Protein AF-A0A9D8QW93-F1 (afdb_monomer)

Nearest PDB structures (foldseek):
  5wam-assembly1_B-2  TM=6.733E-01  e=2.884E-02  Neisseria gonorrhoeae FA 1090
  5wam-assembly1_A-2  TM=4.863E-01  e=1.428E-02  Neisseria gonorrhoeae FA 1090
  6dkj-assembly1_C  TM=2.372E-01  e=9.648E+00  Homo sapiens

Structure (mmCIF, N/CA/C/O backbone):
data_AF-A0A9D8QW93-F1
#
_entry.id   AF-A0A9D8QW93-F1
#
loop_
_atom_site.group_PDB
_atom_site.id
_atom_site.type_symbol
_atom_site.label_atom_id
_atom_site.label_alt_id
_atom_site.label_comp_id
_atom_site.label_asym_id
_atom_site.label_entity_id
_atom_site.label_seq_id
_atom_site.pdbx_PDB_ins_code
_atom_site.Cartn_x
_atom_site.Cartn_y
_atom_site.Cartn_z
_atom_site.occupancy
_atom_site.B_iso_or_equiv
_atom_site.auth_seq_id
_atom_site.auth_comp_id
_atom_site.auth_asym_id
_atom_site.auth_atom_id
_atom_site.pdbx_PDB_model_num
ATOM 1 N N . MET A 1 1 ? 44.614 -1.883 -37.163 1.00 50.19 1 MET A N 1
ATOM 2 C CA . MET A 1 1 ? 44.393 -1.965 -35.700 1.00 50.19 1 MET A CA 1
ATOM 3 C C . MET A 1 1 ? 44.173 -3.422 -35.320 1.00 50.19 1 MET A C 1
ATOM 5 O O . MET A 1 1 ? 43.216 -4.008 -35.803 1.00 50.19 1 MET A O 1
ATOM 9 N N . LYS A 1 2 ? 45.068 -4.034 -34.534 1.00 56.22 2 LYS A N 1
ATOM 10 C CA . LYS A 1 2 ? 44.872 -5.392 -33.999 1.00 56.22 2 LYS A CA 1
ATOM 11 C C . LYS A 1 2 ? 44.273 -5.247 -32.602 1.00 56.22 2 LYS A C 1
ATOM 13 O O . LYS A 1 2 ? 44.994 -4.902 -31.673 1.00 56.22 2 LYS A O 1
ATOM 18 N N . ILE A 1 3 ? 42.962 -5.426 -32.471 1.00 59.69 3 ILE A N 1
ATOM 19 C CA . ILE A 1 3 ? 42.313 -5.464 -31.156 1.00 59.69 3 ILE A CA 1
ATOM 20 C C . ILE A 1 3 ? 42.779 -6.762 -30.490 1.00 59.69 3 ILE A C 1
ATOM 22 O O . ILE A 1 3 ? 42.601 -7.845 -31.045 1.00 59.69 3 ILE A O 1
ATOM 26 N N . GLY A 1 4 ? 43.469 -6.655 -29.354 1.00 62.91 4 GLY A N 1
ATOM 27 C CA . GLY A 1 4 ? 43.966 -7.821 -28.631 1.00 62.91 4 GLY A CA 1
ATOM 28 C C . GLY A 1 4 ? 42.801 -8.681 -28.145 1.00 62.91 4 GLY A C 1
ATOM 29 O O . GLY A 1 4 ? 41.827 -8.156 -27.617 1.00 62.91 4 GLY A O 1
ATOM 30 N N . ILE A 1 5 ? 42.913 -10.006 -28.276 1.00 63.28 5 ILE A N 1
ATOM 31 C CA . ILE A 1 5 ? 41.894 -10.988 -27.848 1.00 63.28 5 ILE A CA 1
ATOM 32 C C . ILE A 1 5 ? 41.433 -10.753 -26.397 1.00 63.28 5 ILE A C 1
ATOM 34 O O . ILE A 1 5 ? 40.271 -10.964 -26.074 1.00 63.28 5 ILE A O 1
ATOM 38 N N . LYS A 1 6 ? 42.312 -10.238 -25.527 1.00 58.44 6 LYS A N 1
ATOM 39 C CA . LYS A 1 6 ? 41.977 -9.884 -24.138 1.00 58.44 6 LYS A CA 1
ATOM 40 C C . LYS A 1 6 ? 40.988 -8.717 -24.040 1.00 58.44 6 LYS A C 1
ATOM 42 O O . LYS A 1 6 ? 40.133 -8.724 -23.170 1.00 58.44 6 LYS A O 1
ATOM 47 N N . THR A 1 7 ? 41.062 -7.744 -24.944 1.00 59.44 7 THR A N 1
ATOM 48 C CA . THR A 1 7 ? 40.159 -6.585 -24.991 1.00 59.44 7 THR A CA 1
ATOM 49 C C . THR A 1 7 ? 38.790 -6.950 -25.575 1.00 59.44 7 THR A C 1
ATOM 51 O O . THR A 1 7 ? 37.795 -6.318 -25.235 1.00 59.44 7 THR A O 1
ATOM 54 N N . ALA A 1 8 ? 38.724 -8.000 -26.402 1.00 63.06 8 ALA A N 1
ATOM 55 C CA . ALA A 1 8 ? 37.490 -8.454 -27.046 1.00 63.06 8 ALA A CA 1
ATOM 56 C C . ALA A 1 8 ? 36.459 -9.038 -26.064 1.00 63.06 8 ALA A C 1
ATOM 58 O O . ALA A 1 8 ? 35.267 -8.969 -26.341 1.00 63.06 8 ALA A O 1
ATOM 59 N N . TYR A 1 9 ? 36.897 -9.568 -24.914 1.00 66.88 9 TYR A N 1
ATOM 60 C CA . TYR A 1 9 ? 35.999 -10.141 -23.901 1.00 66.88 9 TYR A CA 1
ATOM 61 C C . TYR A 1 9 ? 35.654 -9.180 -22.760 1.00 66.88 9 TYR A C 1
ATOM 63 O O . TYR A 1 9 ? 34.619 -9.348 -22.125 1.00 66.88 9 TYR A O 1
ATOM 71 N N . VAL A 1 10 ? 36.473 -8.152 -22.515 1.00 73.38 10 VAL A N 1
ATOM 72 C CA . VAL A 1 10 ? 36.243 -7.184 -21.424 1.00 73.38 10 VAL A CA 1
ATOM 73 C C . VAL A 1 10 ? 34.997 -6.336 -21.683 1.00 73.38 10 VAL A C 1
ATOM 75 O O . VAL A 1 10 ? 34.221 -6.095 -20.764 1.00 73.38 10 VAL A O 1
ATOM 78 N N . LEU A 1 11 ? 34.770 -5.930 -22.934 1.00 72.94 11 LEU A N 1
ATOM 79 C CA . LEU A 1 11 ? 33.599 -5.140 -23.314 1.00 72.94 11 LEU A CA 1
ATOM 80 C C . LEU A 1 11 ? 32.272 -5.920 -23.155 1.00 72.94 11 LEU A C 1
ATOM 82 O O . LEU A 1 11 ? 31.398 -5.428 -22.445 1.00 72.94 11 LEU A O 1
ATOM 86 N N . PRO A 1 12 ? 32.100 -7.137 -23.719 1.00 75.62 12 PRO A N 1
ATOM 87 C CA . PRO A 1 12 ? 30.860 -7.892 -23.543 1.00 75.62 12 PRO A CA 1
ATOM 88 C C . PRO A 1 12 ? 30.639 -8.364 -22.098 1.00 75.62 12 PRO A C 1
ATOM 90 O O . PRO A 1 12 ? 29.497 -8.362 -21.649 1.00 75.62 12 PRO A O 1
ATOM 93 N N . LEU A 1 13 ? 31.693 -8.703 -21.339 1.00 77.88 13 LEU A N 1
ATOM 94 C CA . LEU A 1 13 ? 31.563 -9.019 -19.905 1.00 77.88 13 LEU A CA 1
ATOM 95 C C . LEU A 1 13 ? 31.133 -7.800 -19.080 1.00 77.88 13 LEU A C 1
ATOM 97 O O . LEU A 1 13 ? 30.300 -7.936 -18.189 1.00 77.88 13 LEU A O 1
ATOM 101 N N . GLY A 1 14 ? 31.655 -6.611 -19.396 1.00 79.38 14 GLY A N 1
ATOM 102 C CA . GLY A 1 14 ? 31.224 -5.362 -18.769 1.00 79.38 14 GLY A CA 1
ATOM 103 C C . GLY A 1 14 ? 29.757 -5.040 -19.063 1.00 79.38 14 GLY A C 1
ATOM 104 O O . GLY A 1 14 ? 29.008 -4.702 -18.150 1.00 79.38 14 GLY A O 1
ATOM 105 N N . CYS A 1 15 ? 29.316 -5.218 -20.312 1.00 76.88 15 CYS A N 1
ATOM 106 C CA . CYS A 1 15 ? 27.910 -5.052 -20.686 1.00 76.88 15 CYS A CA 1
ATOM 107 C C . CYS A 1 15 ? 26.994 -6.075 -19.991 1.00 76.88 15 CYS A C 1
ATOM 109 O O . CYS A 1 15 ? 25.919 -5.704 -19.530 1.00 76.88 15 CYS A O 1
ATOM 111 N N . LEU A 1 16 ? 27.419 -7.337 -19.861 1.00 77.25 16 LEU A N 1
ATOM 112 C CA . LEU A 1 16 ? 26.652 -8.370 -19.157 1.00 77.25 16 LEU A CA 1
ATOM 113 C C . LEU A 1 16 ? 26.506 -8.052 -17.658 1.00 77.25 16 LEU A C 1
ATOM 115 O O . LEU A 1 16 ? 25.423 -8.210 -17.102 1.00 77.25 16 LEU A O 1
ATOM 119 N N . ALA A 1 17 ? 27.566 -7.554 -17.017 1.00 74.25 17 ALA A N 1
ATOM 120 C CA . ALA A 1 17 ? 27.521 -7.129 -15.618 1.00 74.25 17 ALA A CA 1
ATOM 121 C C . ALA A 1 17 ? 26.588 -5.922 -15.399 1.00 74.25 17 ALA A C 1
ATOM 123 O O . ALA A 1 17 ? 25.860 -5.885 -14.410 1.00 74.25 17 ALA A O 1
ATOM 124 N N . LEU A 1 18 ? 26.560 -4.970 -16.338 1.00 67.81 18 LEU A N 1
ATOM 125 C CA . LEU A 1 18 ? 25.638 -3.826 -16.315 1.00 67.81 18 LEU A CA 1
ATOM 126 C C . LEU A 1 18 ? 24.169 -4.249 -16.462 1.00 67.81 18 LEU A C 1
ATOM 128 O O . LEU A 1 18 ? 23.309 -3.704 -15.776 1.00 67.81 18 LEU A O 1
ATOM 132 N N . LEU A 1 19 ? 23.878 -5.239 -17.309 1.00 67.56 19 LEU A N 1
ATOM 133 C CA . LEU A 1 19 ? 22.512 -5.737 -17.508 1.00 67.56 19 LEU A CA 1
ATOM 134 C C . LEU A 1 19 ? 21.957 -6.469 -16.276 1.00 67.56 19 LEU A C 1
ATOM 136 O O . LEU A 1 19 ? 20.758 -6.399 -16.023 1.00 67.56 19 LEU A O 1
ATOM 140 N N . LEU A 1 20 ? 22.810 -7.126 -15.484 1.00 65.81 20 LEU A N 1
ATOM 141 C CA . LEU A 1 20 ? 22.390 -7.847 -14.275 1.00 65.81 20 LEU A CA 1
ATOM 142 C C . LEU A 1 20 ? 21.987 -6.927 -13.110 1.00 65.81 20 LEU A C 1
ATOM 144 O O . LEU A 1 20 ? 21.262 -7.363 -12.223 1.00 65.81 20 LEU A O 1
ATOM 148 N N . LEU A 1 21 ? 22.426 -5.666 -13.100 1.00 63.59 21 LEU A N 1
ATOM 149 C CA . LEU A 1 21 ? 22.106 -4.714 -12.028 1.00 63.59 21 LEU A CA 1
ATOM 150 C C . LEU A 1 21 ? 20.794 -3.945 -12.266 1.00 63.59 21 LEU A C 1
ATOM 152 O O . LEU A 1 21 ? 20.273 -3.326 -11.343 1.00 63.59 21 LEU A O 1
ATOM 156 N N . ALA A 1 22 ? 20.243 -3.981 -13.483 1.00 61.03 22 ALA A N 1
ATOM 157 C CA . ALA A 1 22 ? 19.114 -3.138 -13.881 1.00 61.03 22 ALA A CA 1
ATOM 158 C C . ALA A 1 22 ? 17.717 -3.728 -13.577 1.00 61.03 22 ALA A C 1
ATOM 160 O O . ALA A 1 22 ? 16.717 -3.066 -13.834 1.00 61.03 22 ALA A O 1
ATOM 161 N N . SER A 1 23 ? 17.608 -4.951 -13.042 1.00 60.69 23 SER A N 1
ATOM 162 C CA . SER A 1 23 ? 16.320 -5.669 -12.942 1.00 60.69 23 SER A CA 1
ATOM 163 C C . SER A 1 23 ? 15.636 -5.641 -11.568 1.00 60.69 23 SER A C 1
ATOM 165 O O . SER A 1 23 ? 14.629 -6.326 -11.390 1.00 60.69 23 SER A O 1
ATOM 167 N N . CYS A 1 24 ? 16.165 -4.908 -10.584 1.00 67.50 24 CYS A N 1
ATOM 168 C CA . CYS A 1 24 ? 15.729 -5.055 -9.187 1.00 67.50 24 CYS A CA 1
ATOM 169 C C . CYS A 1 24 ? 14.254 -4.668 -8.951 1.00 67.50 24 CYS A C 1
ATOM 171 O O . CYS A 1 24 ? 13.516 -5.436 -8.341 1.00 67.50 24 CYS A O 1
ATOM 173 N N . GLY A 1 25 ? 13.794 -3.531 -9.490 1.00 69.12 25 GLY A N 1
ATOM 174 C CA . GLY A 1 25 ? 12.440 -3.023 -9.212 1.00 69.12 25 GLY A CA 1
ATOM 175 C C . GLY A 1 25 ? 11.311 -3.874 -9.808 1.00 69.12 25 GLY A C 1
ATOM 176 O O . GLY A 1 25 ? 10.306 -4.131 -9.151 1.00 69.12 25 GLY A O 1
ATOM 177 N N . TYR A 1 26 ? 11.483 -4.386 -11.032 1.00 72.62 26 TYR A N 1
ATOM 178 C CA . TYR A 1 26 ? 10.464 -5.230 -11.674 1.00 72.62 26 TYR A CA 1
ATOM 179 C C . TYR A 1 26 ? 10.241 -6.543 -10.912 1.00 72.62 26 TYR A C 1
ATOM 181 O O . TYR A 1 26 ? 9.108 -6.997 -10.741 1.00 72.62 26 TYR A O 1
ATOM 189 N N . PHE A 1 27 ? 11.331 -7.152 -10.436 1.00 81.94 27 PHE A N 1
ATOM 190 C CA . PHE A 1 27 ? 11.253 -8.395 -9.678 1.00 81.94 27 PHE A CA 1
ATOM 191 C C . PHE A 1 27 ? 10.561 -8.187 -8.327 1.00 81.94 27 PHE A C 1
ATOM 193 O O . PHE A 1 27 ? 9.753 -9.022 -7.923 1.00 81.94 27 PHE A O 1
ATOM 200 N N . GLU A 1 28 ? 10.817 -7.054 -7.669 1.00 84.44 28 GLU A N 1
ATOM 201 C CA . GLU A 1 28 ? 10.146 -6.681 -6.425 1.00 84.44 28 GLU A CA 1
ATOM 202 C C . GLU A 1 28 ? 8.628 -6.571 -6.606 1.00 84.44 28 GLU A C 1
ATOM 204 O O . GLU A 1 28 ? 7.878 -7.213 -5.870 1.00 84.44 28 GLU A O 1
ATOM 209 N N . ALA A 1 29 ? 8.161 -5.846 -7.627 1.00 86.81 29 ALA A N 1
ATOM 210 C CA . ALA A 1 29 ? 6.728 -5.710 -7.880 1.00 86.81 29 ALA A CA 1
ATOM 211 C C . ALA A 1 29 ? 6.058 -7.057 -8.180 1.00 86.81 29 ALA A C 1
ATOM 213 O O . ALA A 1 29 ? 4.984 -7.352 -7.657 1.00 86.81 29 ALA A O 1
ATOM 214 N N . SER A 1 30 ? 6.711 -7.906 -8.981 1.00 88.25 30 SER A N 1
ATOM 215 C CA . SER A 1 30 ? 6.209 -9.248 -9.292 1.00 88.25 30 SER A CA 1
ATOM 216 C C . SER A 1 30 ? 6.136 -10.144 -8.049 1.00 88.25 30 SER A C 1
ATOM 218 O O . SER A 1 30 ? 5.178 -10.906 -7.890 1.00 88.25 30 SER A O 1
ATOM 220 N N . ALA A 1 31 ? 7.130 -10.063 -7.161 1.00 89.62 31 ALA A N 1
ATOM 221 C CA . ALA A 1 31 ? 7.130 -10.797 -5.900 1.00 89.62 31 ALA A CA 1
ATOM 222 C C . ALA A 1 31 ? 6.015 -10.293 -4.972 1.00 89.62 31 ALA A C 1
ATOM 224 O O . ALA A 1 31 ? 5.248 -11.091 -4.435 1.00 89.62 31 ALA A O 1
ATOM 225 N N . ASN A 1 32 ? 5.866 -8.973 -4.849 1.00 91.38 32 ASN A N 1
ATOM 226 C CA . ASN A 1 32 ? 4.810 -8.337 -4.063 1.00 91.38 32 ASN A CA 1
ATOM 227 C C . ASN A 1 32 ? 3.415 -8.678 -4.578 1.00 91.38 32 ASN A C 1
ATOM 229 O O . ASN A 1 32 ? 2.530 -8.955 -3.776 1.00 91.38 32 ASN A O 1
ATOM 233 N N . LYS A 1 33 ? 3.227 -8.756 -5.897 1.00 92.25 33 LYS A N 1
ATOM 234 C CA . LYS A 1 33 ? 1.959 -9.172 -6.504 1.00 92.25 33 LYS A CA 1
ATOM 235 C C . LYS A 1 33 ? 1.559 -10.594 -6.112 1.00 92.25 33 LYS A C 1
ATOM 237 O O . LYS A 1 33 ? 0.385 -10.838 -5.872 1.00 92.25 33 LYS A O 1
ATOM 242 N N . SER A 1 34 ? 2.526 -11.505 -6.003 1.00 93.25 34 SER A N 1
ATOM 243 C CA . SER A 1 34 ? 2.270 -12.893 -5.587 1.00 93.25 34 SER A CA 1
ATOM 244 C C 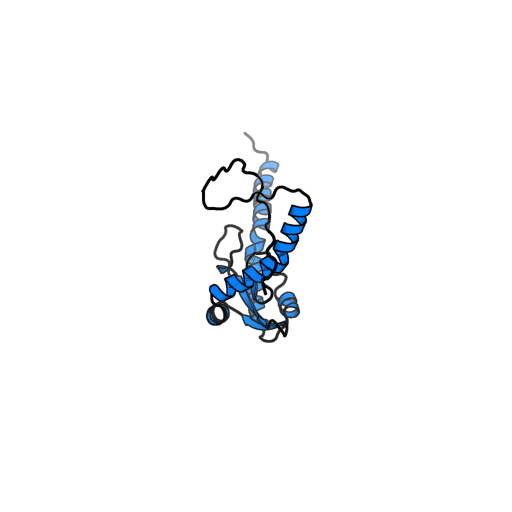. SER A 1 34 ? 1.925 -12.980 -4.096 1.00 93.25 34 SER A C 1
ATOM 246 O O . SER A 1 34 ? 0.998 -13.682 -3.713 1.00 93.25 34 SER A O 1
ATOM 248 N N . LYS A 1 35 ? 2.607 -12.193 -3.255 1.00 94.62 35 LYS A N 1
ATOM 249 C CA . LYS A 1 35 ? 2.347 -12.111 -1.806 1.00 94.62 35 LYS A CA 1
ATOM 250 C C . LYS A 1 35 ? 0.950 -11.581 -1.460 1.00 94.62 35 LYS A C 1
ATOM 252 O O . LYS A 1 35 ? 0.455 -11.851 -0.370 1.00 94.62 35 LYS A O 1
ATOM 257 N N . LEU A 1 36 ? 0.286 -10.859 -2.371 1.00 93.69 36 LEU A N 1
ATOM 258 C CA . LEU A 1 36 ? -1.103 -10.420 -2.174 1.00 93.69 36 LEU A CA 1
ATOM 259 C C . LEU A 1 36 ? -2.053 -11.598 -1.908 1.00 93.69 36 LEU A C 1
ATOM 261 O O . LEU A 1 36 ? -3.053 -11.425 -1.215 1.00 93.69 36 LEU A O 1
ATOM 265 N N . GLU A 1 37 ? -1.736 -12.791 -2.417 1.00 93.75 37 GLU A N 1
ATOM 266 C CA . GLU A 1 37 ? -2.519 -14.009 -2.184 1.00 93.75 37 GLU A CA 1
ATOM 267 C C . GLU A 1 37 ? -2.481 -14.488 -0.731 1.00 93.75 37 GLU A C 1
ATOM 269 O O . GLU A 1 37 ? -3.374 -15.231 -0.319 1.00 93.75 37 GLU A O 1
ATOM 274 N N . ASP A 1 38 ? -1.510 -14.038 0.062 1.00 95.06 38 ASP A N 1
ATOM 275 C CA . ASP A 1 38 ? -1.372 -14.381 1.479 1.00 95.06 38 ASP A CA 1
ATOM 276 C C . ASP A 1 38 ? -2.026 -13.339 2.394 1.00 95.06 38 ASP A C 1
ATOM 278 O O . ASP A 1 38 ? -2.316 -13.618 3.557 1.00 95.06 38 ASP A O 1
ATOM 282 N N . ILE A 1 39 ? -2.344 -12.157 1.862 1.00 96.50 39 ILE A N 1
ATOM 283 C CA . ILE A 1 39 ? -2.956 -11.065 2.619 1.00 96.50 39 ILE A CA 1
ATOM 284 C C . ILE A 1 39 ? -4.412 -11.383 2.954 1.00 96.50 39 ILE A C 1
ATOM 286 O O . ILE A 1 39 ? -5.213 -11.785 2.104 1.00 96.50 39 ILE A O 1
ATOM 290 N N . ARG A 1 40 ? -4.791 -11.173 4.214 1.00 96.19 40 ARG A N 1
ATOM 291 C CA . ARG A 1 40 ? -6.161 -11.355 4.703 1.00 96.19 40 ARG A CA 1
ATOM 292 C C . ARG A 1 40 ? -6.623 -10.115 5.455 1.00 96.19 40 ARG A C 1
ATOM 294 O O . ARG A 1 40 ? -5.852 -9.473 6.160 1.00 96.19 40 ARG A O 1
ATOM 301 N N . ILE A 1 41 ? -7.913 -9.814 5.329 1.00 96.00 41 ILE A N 1
ATOM 302 C CA . ILE A 1 41 ? -8.581 -8.800 6.150 1.00 96.00 41 ILE A CA 1
ATOM 303 C C . ILE A 1 41 ? -8.432 -9.179 7.630 1.00 96.00 41 ILE A C 1
ATOM 305 O O . ILE A 1 41 ? -8.555 -10.351 7.988 1.00 96.00 41 ILE A O 1
ATOM 309 N N . GLY A 1 42 ? -8.155 -8.190 8.477 1.00 95.56 42 GLY A N 1
ATOM 310 C CA . GLY A 1 42 ? -7.943 -8.336 9.916 1.00 95.56 42 GLY A CA 1
ATOM 311 C C . GLY A 1 42 ? -6.477 -8.440 10.352 1.00 95.56 42 GLY A C 1
ATOM 312 O O . GLY A 1 42 ? -6.218 -8.315 11.552 1.00 95.56 42 GLY A O 1
ATOM 313 N N . MET A 1 43 ? -5.539 -8.631 9.412 1.00 96.69 43 MET A N 1
ATOM 314 C CA . MET A 1 43 ? -4.094 -8.602 9.683 1.00 96.69 43 MET A CA 1
ATOM 315 C C . MET A 1 43 ? -3.647 -7.222 10.163 1.00 96.69 43 MET A C 1
ATOM 317 O O . MET A 1 43 ? -4.130 -6.205 9.671 1.00 96.69 43 MET A O 1
ATOM 321 N N . THR A 1 44 ? -2.705 -7.185 11.093 1.00 96.00 44 THR A N 1
ATOM 322 C CA . THR A 1 44 ? -2.092 -5.945 11.580 1.00 96.00 44 THR A CA 1
ATOM 323 C C . THR A 1 44 ? -1.141 -5.331 10.558 1.00 96.00 44 THR A C 1
ATOM 325 O O . THR A 1 44 ? -0.661 -6.023 9.653 1.00 96.00 44 THR A O 1
ATOM 328 N N . GLN A 1 45 ? -0.804 -4.046 10.702 1.00 93.44 45 GLN A N 1
ATOM 329 C CA . GLN A 1 45 ? 0.193 -3.421 9.82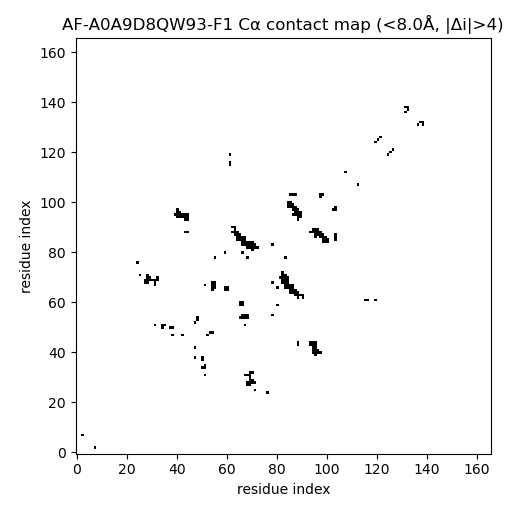5 1.00 93.44 45 GLN A CA 1
ATOM 330 C C . GLN A 1 45 ? 1.556 -4.127 9.918 1.00 93.44 45 GLN A C 1
ATOM 332 O O . GLN A 1 45 ? 2.252 -4.260 8.910 1.00 93.44 45 GLN A O 1
ATOM 337 N N . ALA A 1 46 ? 1.919 -4.627 11.103 1.00 94.75 46 ALA A N 1
ATOM 338 C CA . ALA A 1 46 ? 3.146 -5.390 11.316 1.00 94.75 46 ALA A CA 1
ATOM 339 C C . ALA A 1 46 ? 3.148 -6.733 10.564 1.00 94.75 46 ALA A C 1
ATOM 341 O O . ALA A 1 46 ? 4.126 -7.040 9.888 1.00 94.75 46 ALA A O 1
ATOM 342 N N . GLU A 1 47 ? 2.053 -7.496 10.622 1.00 96.06 47 GLU A N 1
ATOM 343 C CA . GLU A 1 47 ? 1.917 -8.770 9.893 1.00 96.06 47 GLU A CA 1
ATOM 344 C C . GLU A 1 47 ? 1.935 -8.551 8.375 1.00 96.06 47 GLU A C 1
ATOM 346 O O . GLU A 1 47 ? 2.620 -9.263 7.640 1.00 96.06 47 GLU A O 1
ATOM 351 N N . VAL A 1 48 ? 1.239 -7.515 7.891 1.00 96.00 48 VAL A N 1
ATOM 352 C CA . VAL A 1 48 ? 1.281 -7.140 6.471 1.00 96.00 48 VAL A CA 1
ATOM 353 C C . VAL A 1 48 ? 2.704 -6.770 6.054 1.00 96.00 48 VAL A C 1
ATOM 355 O O . VAL A 1 48 ? 3.148 -7.181 4.984 1.00 96.00 48 VAL A O 1
ATOM 358 N N . ARG A 1 49 ? 3.443 -6.039 6.893 1.00 94.81 49 ARG A N 1
ATOM 359 C CA . ARG A 1 49 ? 4.840 -5.672 6.630 1.00 94.81 49 ARG A CA 1
ATOM 360 C C . ARG A 1 49 ? 5.784 -6.872 6.658 1.00 94.81 49 ARG A C 1
ATOM 362 O O . ARG A 1 49 ? 6.728 -6.898 5.877 1.00 94.81 49 ARG A O 1
ATOM 369 N N . GLU A 1 50 ? 5.533 -7.870 7.497 1.00 95.81 50 GLU A N 1
ATOM 370 C CA . GLU A 1 50 ? 6.310 -9.115 7.504 1.00 95.81 50 GLU A CA 1
ATOM 371 C C . GLU A 1 50 ? 6.163 -9.879 6.178 1.00 95.81 50 GLU A C 1
ATOM 373 O O . GLU A 1 50 ? 7.145 -10.387 5.638 1.00 95.81 50 GLU A O 1
ATOM 378 N N . ILE A 1 51 ? 4.953 -9.896 5.611 1.00 95.38 51 ILE A N 1
ATOM 379 C CA . ILE A 1 51 ? 4.663 -10.561 4.334 1.00 95.38 51 ILE A CA 1
ATOM 380 C C . ILE A 1 51 ? 5.186 -9.732 3.153 1.00 95.38 51 ILE A C 1
ATOM 382 O O . ILE A 1 51 ? 5.940 -10.217 2.304 1.00 95.38 51 ILE A O 1
ATOM 386 N N . MET A 1 52 ? 4.777 -8.467 3.080 1.00 93.81 52 MET A N 1
ATOM 387 C CA . MET A 1 52 ? 5.025 -7.601 1.928 1.00 93.81 52 MET A CA 1
ATOM 388 C C . MET A 1 52 ? 6.453 -7.055 1.907 1.00 93.81 52 MET A C 1
ATOM 390 O O . MET A 1 52 ? 7.029 -6.914 0.829 1.00 93.81 52 MET A O 1
ATOM 394 N N . GLY A 1 53 ? 7.057 -6.838 3.072 1.00 91.81 53 GLY A N 1
ATOM 395 C CA . GLY A 1 53 ? 8.280 -6.060 3.243 1.00 91.81 53 GLY A CA 1
ATOM 396 C C . GLY A 1 53 ? 7.983 -4.599 3.580 1.00 91.81 53 GLY A C 1
ATOM 397 O O . GLY A 1 53 ? 6.843 -4.218 3.876 1.00 91.81 53 GLY A O 1
ATOM 398 N N . GLU A 1 54 ? 9.024 -3.769 3.534 1.00 90.62 54 GLU A N 1
ATOM 399 C C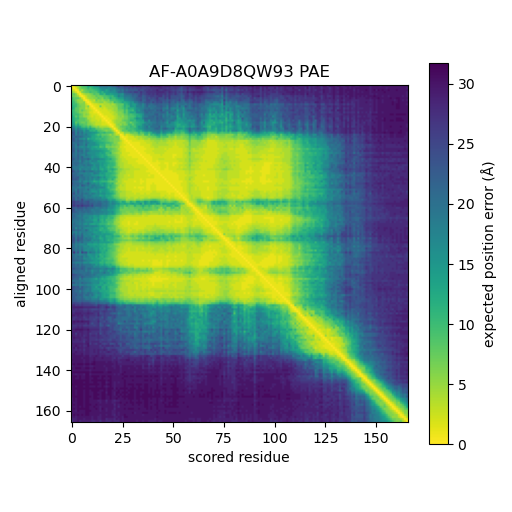A . GLU A 1 54 ? 8.861 -2.327 3.708 1.00 90.62 54 GLU A CA 1
ATOM 400 C C . GLU A 1 54 ? 8.199 -1.711 2.470 1.00 90.62 54 GLU A C 1
ATOM 402 O O . GLU A 1 54 ? 8.579 -2.037 1.342 1.00 90.62 54 GLU A O 1
ATOM 407 N N . PRO A 1 55 ? 7.192 -0.842 2.646 1.00 90.00 55 PRO A N 1
ATOM 408 C CA . PRO A 1 55 ? 6.597 -0.139 1.526 1.00 90.00 55 PRO A CA 1
ATOM 409 C C . PRO A 1 55 ? 7.599 0.871 0.939 1.00 90.00 55 PRO A C 1
ATOM 411 O O . PRO A 1 55 ? 8.455 1.385 1.665 1.00 90.00 55 PRO A O 1
ATOM 414 N N . PRO A 1 56 ? 7.480 1.215 -0.356 1.00 85.06 56 PRO A N 1
ATOM 415 C CA . PRO A 1 56 ? 8.310 2.247 -0.964 1.00 85.06 56 PRO A CA 1
ATOM 416 C C . PRO A 1 56 ? 8.154 3.576 -0.218 1.00 85.06 56 PRO A C 1
ATOM 418 O O . PRO A 1 56 ? 7.038 4.000 0.111 1.00 85.06 56 PRO A O 1
ATOM 421 N N . GLU A 1 57 ? 9.278 4.250 0.021 1.00 78.56 57 GLU A N 1
ATOM 422 C CA . GLU A 1 57 ? 9.277 5.599 0.578 1.00 78.56 57 GLU A CA 1
ATOM 423 C C . GLU A 1 57 ? 8.544 6.546 -0.381 1.00 78.56 57 GLU A C 1
ATOM 425 O O . GLU A 1 57 ? 8.818 6.581 -1.581 1.00 78.56 57 GLU A O 1
ATOM 430 N N . GLY A 1 58 ? 7.581 7.313 0.129 1.00 69.06 58 GLY A N 1
ATOM 431 C CA . GLY A 1 58 ? 6.780 8.166 -0.735 1.00 69.06 58 GLY A CA 1
ATOM 432 C C . GLY A 1 58 ? 5.758 9.015 -0.001 1.00 69.06 58 GLY A C 1
ATOM 433 O O . GLY A 1 58 ? 5.303 8.699 1.096 1.00 69.06 58 GLY A O 1
ATOM 434 N N . VAL A 1 59 ? 5.356 10.097 -0.666 1.00 63.44 59 VAL A N 1
ATOM 435 C CA . VAL A 1 59 ? 4.397 11.102 -0.170 1.00 63.44 59 VAL A CA 1
ATOM 436 C C . VAL A 1 59 ? 2.975 10.536 -0.038 1.00 63.44 59 VAL A C 1
ATOM 438 O O . VAL A 1 59 ? 2.099 11.161 0.551 1.00 63.44 59 VAL A O 1
ATOM 441 N N . PHE A 1 60 ? 2.735 9.348 -0.600 1.00 71.69 60 PHE A N 1
ATOM 442 C CA . PHE A 1 60 ? 1.441 8.679 -0.567 1.00 71.69 60 PHE A CA 1
ATOM 443 C C . PHE A 1 60 ? 1.244 7.742 0.631 1.00 71.69 60 PHE A C 1
ATOM 445 O O . PHE A 1 60 ? 0.142 7.227 0.799 1.00 71.69 60 PHE A O 1
ATOM 452 N N . GLN A 1 61 ? 2.262 7.540 1.471 1.00 80.94 61 GLN A N 1
ATOM 453 C CA . GLN A 1 61 ? 2.122 6.760 2.700 1.00 80.94 61 GLN A CA 1
ATOM 454 C C . GLN A 1 61 ? 1.406 7.578 3.780 1.00 80.94 61 GLN A C 1
ATOM 456 O O . GLN A 1 61 ? 1.656 8.772 3.945 1.00 80.94 61 GLN A O 1
ATOM 461 N N . GLY A 1 62 ? 0.530 6.934 4.542 1.00 75.88 62 GLY A N 1
ATOM 462 C CA . GLY A 1 62 ? -0.170 7.547 5.660 1.00 75.88 62 GLY A CA 1
ATOM 463 C C . GLY A 1 62 ? -0.414 6.554 6.786 1.00 75.88 62 GLY A C 1
ATOM 464 O O . GLY A 1 62 ? -0.212 5.351 6.640 1.00 75.88 62 GLY A O 1
ATOM 465 N N . LYS A 1 63 ? -0.890 7.067 7.921 1.00 77.44 63 LYS A N 1
ATOM 466 C CA . LYS A 1 63 ? -1.196 6.241 9.096 1.00 77.44 63 LYS A CA 1
ATOM 467 C C . LYS A 1 63 ? -2.297 5.212 8.804 1.00 77.44 63 LYS A C 1
ATOM 469 O O . LYS A 1 63 ? -2.222 4.082 9.255 1.00 77.44 63 LYS A O 1
ATOM 474 N N . LYS A 1 64 ? -3.289 5.615 8.002 1.00 84.69 64 LYS A N 1
ATOM 475 C CA . LYS A 1 64 ? -4.467 4.810 7.654 1.00 84.69 64 LYS A CA 1
ATOM 476 C C . LYS A 1 64 ? -4.313 4.023 6.351 1.00 84.69 64 LYS A C 1
ATOM 478 O O . LYS A 1 64 ? -5.024 3.050 6.132 1.00 84.69 64 LYS A O 1
ATOM 483 N N . VAL A 1 65 ? -3.443 4.471 5.445 1.00 88.94 65 VAL A N 1
ATOM 484 C CA . VAL A 1 65 ? -3.311 3.876 4.110 1.00 88.94 65 VAL A CA 1
ATOM 485 C C . VAL A 1 65 ? -1.844 3.730 3.747 1.00 88.94 65 VAL A C 1
ATOM 487 O O . VAL A 1 65 ? -1.098 4.708 3.764 1.00 88.94 65 VAL A O 1
ATOM 490 N N . VAL A 1 66 ? -1.457 2.513 3.381 1.00 91.69 66 VAL A N 1
ATOM 491 C CA . VAL A 1 66 ? -0.105 2.163 2.941 1.00 91.69 66 VAL A CA 1
ATOM 492 C C . VAL A 1 66 ? -0.168 1.670 1.504 1.00 91.69 66 VAL A C 1
ATOM 494 O O . VAL A 1 66 ? -1.070 0.922 1.141 1.00 91.69 66 VAL A O 1
ATOM 497 N N . PHE A 1 67 ? 0.782 2.068 0.670 1.00 92.81 67 PHE A N 1
ATOM 498 C CA . PHE A 1 67 ? 0.836 1.666 -0.733 1.00 92.81 67 PHE A CA 1
ATOM 499 C C . PHE A 1 67 ? 2.039 0.765 -0.978 1.00 92.81 67 PHE A C 1
ATOM 501 O O . PHE A 1 67 ? 3.170 1.161 -0.695 1.00 92.81 67 PHE A O 1
ATOM 508 N N . TYR A 1 68 ? 1.787 -0.409 -1.556 1.00 93.62 68 TYR A N 1
ATOM 509 C CA . TYR A 1 68 ? 2.811 -1.390 -1.911 1.00 93.62 68 TYR A CA 1
ATOM 510 C C . TYR A 1 68 ? 2.999 -1.490 -3.422 1.00 93.62 68 TYR A C 1
ATOM 512 O O . TYR A 1 68 ? 2.033 -1.697 -4.161 1.00 93.62 68 TYR A O 1
ATOM 520 N N . TYR A 1 69 ? 4.245 -1.394 -3.883 1.00 92.19 69 TYR A N 1
ATOM 521 C CA . TYR A 1 69 ? 4.585 -1.504 -5.300 1.00 92.19 69 TYR A CA 1
ATOM 522 C C . TYR A 1 69 ? 4.293 -2.915 -5.818 1.00 92.19 69 TYR A C 1
ATOM 524 O O . TYR A 1 69 ? 4.821 -3.894 -5.288 1.00 92.19 69 TYR A O 1
ATOM 532 N N . THR A 1 70 ? 3.395 -3.026 -6.798 1.00 93.25 70 THR A N 1
ATOM 533 C CA . THR A 1 70 ? 2.809 -4.318 -7.221 1.00 93.25 70 THR A CA 1
ATOM 534 C C . THR A 1 70 ? 2.476 -4.386 -8.709 1.00 93.25 70 THR A C 1
ATOM 536 O O . THR A 1 70 ? 2.364 -5.490 -9.241 1.00 93.25 70 THR A O 1
ATOM 539 N N . ASP A 1 71 ? 2.321 -3.252 -9.396 1.00 90.38 71 ASP A N 1
ATOM 540 C CA . ASP A 1 71 ? 1.917 -3.218 -10.802 1.00 90.38 71 ASP A CA 1
ATOM 541 C C . ASP A 1 71 ? 2.721 -2.166 -11.586 1.00 90.38 71 ASP A C 1
ATOM 543 O O . ASP A 1 71 ? 2.253 -1.045 -11.774 1.00 90.38 71 ASP A O 1
ATOM 547 N N . PRO A 1 72 ? 3.949 -2.497 -12.025 1.00 88.06 72 PRO A N 1
ATOM 548 C CA . PRO A 1 72 ? 4.808 -1.564 -12.743 1.00 88.06 72 PRO A CA 1
ATOM 549 C C . PRO A 1 72 ? 4.173 -1.208 -14.092 1.00 88.06 72 PRO A C 1
ATOM 551 O O . PRO A 1 72 ? 3.836 -2.095 -14.882 1.00 88.06 72 PRO A O 1
ATOM 554 N N . LYS A 1 73 ? 4.030 0.085 -14.374 1.00 86.25 73 LYS A N 1
ATOM 555 C CA . LYS A 1 73 ? 3.472 0.614 -15.629 1.00 86.25 73 LYS A CA 1
ATOM 556 C C . LYS A 1 73 ? 4.527 1.323 -16.456 1.00 86.25 73 LYS A C 1
ATOM 558 O O . LYS A 1 73 ? 4.487 1.255 -17.687 1.00 86.25 73 LYS A O 1
ATOM 563 N N . TRP A 1 74 ? 5.469 1.972 -15.786 1.00 81.81 74 TRP A N 1
ATOM 564 C CA . TRP A 1 74 ? 6.508 2.783 -16.391 1.00 81.81 74 TRP A CA 1
ATOM 565 C C . TRP A 1 74 ? 7.886 2.175 -16.107 1.00 81.81 74 TRP A C 1
ATOM 567 O O . TRP A 1 74 ? 8.115 1.498 -15.109 1.00 81.81 74 TRP A O 1
ATOM 577 N N . TYR A 1 75 ? 8.824 2.396 -17.028 1.00 80.06 75 TYR A N 1
ATOM 578 C CA . TYR A 1 75 ? 10.218 1.947 -16.904 1.00 80.06 75 TYR A CA 1
ATOM 579 C C . TYR A 1 75 ? 11.161 3.140 -16.693 1.00 80.06 75 TYR A C 1
ATOM 581 O O . TYR A 1 75 ? 12.286 3.146 -17.190 1.00 80.06 75 TYR A O 1
ATOM 589 N N . ASP A 1 76 ? 10.684 4.184 -16.015 1.00 80.00 76 ASP A N 1
ATOM 590 C CA . ASP A 1 76 ? 11.432 5.420 -15.752 1.00 80.00 76 ASP A CA 1
ATOM 591 C C . ASP A 1 76 ? 12.203 5.388 -14.419 1.00 80.00 76 ASP A C 1
ATOM 593 O O . ASP A 1 76 ? 13.001 6.283 -14.140 1.00 80.00 76 ASP A O 1
ATOM 597 N N . GLY A 1 77 ? 12.012 4.328 -13.626 1.00 76.00 77 GLY A N 1
ATOM 598 C CA . GLY A 1 77 ? 12.667 4.134 -12.336 1.00 76.00 77 GLY A CA 1
ATOM 599 C C . GLY A 1 77 ? 12.048 4.945 -11.197 1.00 76.00 77 GLY A C 1
ATOM 600 O O . GLY A 1 77 ? 12.611 4.951 -10.102 1.00 76.00 77 GLY A O 1
ATOM 601 N N . MET A 1 78 ? 10.916 5.612 -11.425 1.00 82.81 78 MET A N 1
ATOM 602 C CA . MET A 1 78 ? 10.154 6.294 -10.384 1.00 82.81 78 MET A CA 1
ATOM 603 C C . MET A 1 78 ? 8.922 5.471 -10.024 1.00 82.81 78 MET A C 1
ATOM 605 O O . MET A 1 78 ? 8.169 5.072 -10.897 1.00 82.81 78 MET A O 1
ATOM 609 N N . VAL A 1 79 ? 8.700 5.246 -8.728 1.00 84.88 79 VAL A N 1
ATOM 610 C CA . VAL A 1 79 ? 7.489 4.565 -8.255 1.00 84.88 79 VAL A CA 1
ATOM 611 C C . VAL A 1 79 ? 6.374 5.587 -8.109 1.00 84.88 79 VAL A C 1
ATOM 613 O O . VAL A 1 79 ? 6.427 6.461 -7.234 1.00 84.88 79 VAL A O 1
ATOM 616 N N . THR A 1 80 ? 5.346 5.475 -8.944 1.00 87.38 80 THR A N 1
ATOM 617 C CA . THR A 1 80 ? 4.152 6.317 -8.842 1.00 87.38 80 THR A CA 1
ATOM 618 C C . THR A 1 80 ? 3.004 5.573 -8.172 1.00 87.38 80 THR A C 1
ATOM 620 O O . THR A 1 80 ? 2.933 4.347 -8.136 1.00 87.38 80 THR A O 1
ATOM 623 N N . ARG A 1 81 ? 2.064 6.331 -7.591 1.00 86.88 81 ARG A N 1
ATOM 624 C CA . ARG A 1 81 ? 0.945 5.760 -6.826 1.00 86.88 81 ARG A CA 1
ATOM 625 C C . ARG A 1 81 ? 0.146 4.748 -7.646 1.00 86.88 81 ARG A C 1
ATOM 627 O O . ARG A 1 81 ? -0.234 3.712 -7.114 1.00 86.88 81 ARG A O 1
ATOM 634 N N . ASP A 1 82 ? -0.100 5.039 -8.921 1.00 88.75 82 ASP A N 1
ATOM 635 C CA . ASP A 1 82 ? -0.873 4.189 -9.828 1.00 88.75 82 ASP A CA 1
ATOM 636 C C . ASP A 1 82 ? -0.211 2.839 -10.145 1.00 88.75 82 ASP A C 1
ATOM 638 O O . ASP A 1 82 ? -0.878 1.989 -10.735 1.00 88.75 82 ASP A O 1
ATOM 642 N N . GLU A 1 83 ? 1.035 2.626 -9.721 1.00 89.88 83 GLU A N 1
ATOM 643 C CA . GLU A 1 83 ? 1.770 1.356 -9.803 1.00 89.88 83 GLU A CA 1
ATOM 644 C C . GLU A 1 83 ? 1.763 0.562 -8.480 1.00 89.88 83 GLU A C 1
ATOM 646 O O . GLU A 1 83 ? 2.357 -0.517 -8.352 1.00 89.88 83 GLU A O 1
ATOM 651 N N . CYS A 1 84 ? 1.083 1.097 -7.465 1.00 92.44 84 CYS A N 1
ATOM 652 C CA . CYS A 1 84 ? 0.991 0.518 -6.134 1.00 92.44 84 CYS A CA 1
ATOM 653 C C . CYS A 1 84 ? -0.429 0.051 -5.803 1.00 92.44 84 CYS A C 1
ATOM 655 O O . CYS A 1 84 ? -1.414 0.680 -6.180 1.00 92.44 84 CYS A O 1
ATOM 657 N N . THR A 1 85 ? -0.533 -0.999 -4.992 1.00 94.31 85 THR A N 1
ATOM 658 C CA . THR A 1 85 ? -1.784 -1.462 -4.392 1.00 94.31 85 THR A CA 1
ATOM 659 C C . THR A 1 85 ? -1.972 -0.767 -3.041 1.00 94.31 85 THR A C 1
ATOM 661 O O . THR A 1 85 ? -1.081 -0.870 -2.193 1.00 94.31 85 THR A O 1
ATOM 664 N N . PRO A 1 86 ? -3.097 -0.064 -2.812 1.00 93.94 86 PRO A N 1
ATOM 665 C CA . PRO A 1 86 ? -3.404 0.537 -1.518 1.00 93.94 86 PRO A CA 1
ATOM 666 C C . PRO A 1 86 ? -3.895 -0.511 -0.516 1.00 93.94 86 PRO A C 1
ATOM 668 O O . PRO A 1 86 ? -4.714 -1.363 -0.853 1.00 93.94 86 PRO A O 1
ATOM 671 N N . PHE A 1 87 ? -3.435 -0.402 0.723 1.00 94.56 87 PHE A N 1
ATOM 672 C CA . PHE A 1 87 ? -3.848 -1.177 1.888 1.00 94.56 87 PHE A CA 1
ATOM 673 C C . PHE A 1 87 ? -4.415 -0.209 2.908 1.00 94.56 87 PHE A C 1
ATOM 675 O O . PHE A 1 87 ? -3.760 0.770 3.261 1.00 94.56 87 PHE A O 1
ATOM 682 N N . VAL A 1 88 ? -5.630 -0.472 3.361 1.00 92.81 88 VAL A N 1
ATOM 683 C CA . VAL A 1 88 ? -6.372 0.406 4.255 1.00 92.81 88 VAL A CA 1
ATOM 684 C C . VAL A 1 88 ? -6.487 -0.248 5.622 1.00 92.81 88 VAL A C 1
ATOM 686 O O . VAL A 1 88 ? -7.042 -1.341 5.744 1.00 92.81 88 VAL A O 1
ATOM 689 N N . PHE A 1 89 ? -6.008 0.450 6.643 1.00 92.44 89 PHE A N 1
ATOM 690 C CA . PHE A 1 89 ? -6.042 0.025 8.034 1.00 92.44 89 PHE A CA 1
ATOM 691 C C . PHE A 1 89 ? -7.089 0.814 8.821 1.00 92.44 89 PHE A C 1
ATOM 693 O O . PHE A 1 89 ? -7.373 1.978 8.523 1.00 92.44 89 PHE A O 1
ATOM 700 N N . ASP A 1 90 ? -7.672 0.161 9.818 1.00 89.25 90 ASP A N 1
ATOM 701 C CA . ASP A 1 90 ? -8.450 0.815 10.860 1.00 89.25 90 ASP A CA 1
ATOM 702 C C . ASP A 1 90 ? -7.525 1.676 11.732 1.00 89.25 90 ASP A C 1
ATOM 704 O O . ASP A 1 90 ? -6.426 1.250 12.087 1.00 89.25 90 ASP A O 1
ATOM 708 N N . GLU A 1 91 ? -7.946 2.901 12.044 1.00 81.19 91 GLU A N 1
ATOM 709 C CA . GLU A 1 91 ? -7.110 3.852 12.782 1.00 81.19 91 GLU A CA 1
ATOM 710 C C . GLU A 1 91 ? -7.002 3.515 14.276 1.00 81.19 91 GLU A C 1
ATOM 712 O O . GLU A 1 91 ? -5.977 3.821 14.894 1.00 81.19 91 GLU A O 1
ATOM 717 N N . ASP A 1 92 ? -8.028 2.874 14.834 1.00 86.81 92 ASP A N 1
ATOM 718 C CA . ASP A 1 92 ? -8.119 2.549 16.253 1.00 86.81 92 ASP A CA 1
ATOM 719 C C . ASP A 1 92 ? -7.545 1.155 16.542 1.00 86.81 92 ASP A C 1
ATOM 721 O O . ASP A 1 92 ? -6.869 0.955 17.555 1.00 86.81 92 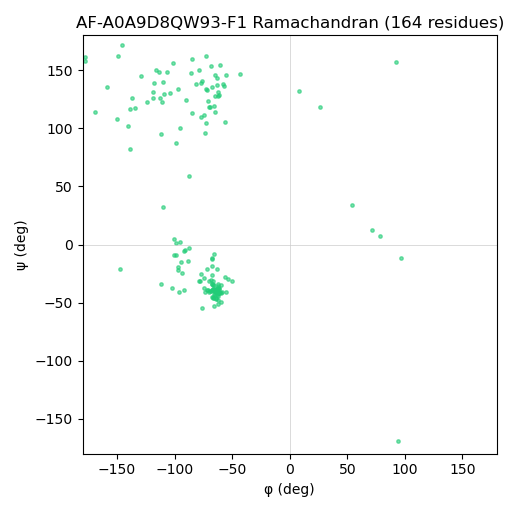ASP A O 1
ATOM 725 N N . GLU A 1 93 ? -7.787 0.190 15.651 1.00 86.25 93 GLU A N 1
ATOM 726 C CA . GLU A 1 93 ? -7.413 -1.214 15.871 1.00 86.25 93 GLU A CA 1
ATOM 727 C C . GLU A 1 93 ? -6.127 -1.665 15.159 1.00 86.25 93 GLU A C 1
ATOM 729 O O . GLU A 1 93 ? -5.657 -2.774 15.423 1.00 86.25 93 GLU A O 1
ATOM 734 N N . ASP A 1 94 ? -5.551 -0.846 14.270 1.00 91.25 94 ASP A N 1
ATOM 735 C CA . ASP A 1 94 ? -4.393 -1.196 13.422 1.00 91.25 94 ASP A CA 1
ATOM 736 C C . ASP A 1 94 ? -4.615 -2.476 12.592 1.00 91.25 94 ASP A C 1
ATOM 738 O O . ASP A 1 94 ? -3.700 -3.262 12.356 1.00 91.25 94 ASP A O 1
ATOM 742 N N . ARG A 1 95 ? -5.854 -2.729 12.151 1.00 95.06 95 ARG A N 1
ATOM 743 C CA . ARG A 1 95 ? -6.218 -3.925 11.370 1.00 95.06 95 ARG A CA 1
ATOM 744 C C . ARG A 1 95 ? -6.547 -3.582 9.930 1.00 95.06 95 ARG A C 1
ATOM 746 O O . ARG A 1 95 ? -7.238 -2.608 9.660 1.00 95.06 95 ARG A O 1
ATOM 753 N N . LEU A 1 96 ? -6.108 -4.419 8.998 1.00 95.38 96 LEU A N 1
ATOM 754 C CA . LEU A 1 96 ? -6.407 -4.295 7.578 1.00 95.38 96 LEU A CA 1
ATOM 755 C C . LEU A 1 96 ? -7.909 -4.488 7.348 1.00 95.38 96 LEU A C 1
ATOM 757 O O . LEU A 1 96 ? -8.423 -5.590 7.530 1.00 95.38 96 LEU A O 1
ATOM 761 N N . ILE A 1 97 ? -8.604 -3.442 6.915 1.00 94.62 97 ILE A N 1
ATOM 762 C CA . ILE A 1 97 ? -10.050 -3.468 6.634 1.00 94.62 97 ILE A CA 1
ATOM 763 C C . ILE A 1 97 ? -10.356 -3.674 5.149 1.00 94.62 97 ILE A C 1
ATOM 765 O O . ILE A 1 97 ? -11.449 -4.114 4.793 1.00 94.62 97 ILE A O 1
ATOM 769 N N . GLY A 1 98 ? -9.379 -3.407 4.281 1.00 93.38 98 GLY A N 1
ATOM 770 C CA . GLY A 1 98 ? -9.490 -3.611 2.844 1.00 93.38 98 GLY A CA 1
ATOM 771 C C . GLY A 1 98 ? -8.202 -3.276 2.108 1.00 93.38 98 GLY A C 1
ATOM 772 O O . GLY A 1 98 ? -7.332 -2.581 2.628 1.00 93.38 98 GLY A O 1
ATOM 773 N N . PHE A 1 99 ? -8.068 -3.773 0.885 1.00 94.81 99 PHE A N 1
ATOM 774 C CA . PHE A 1 99 ? -6.950 -3.445 0.005 1.00 94.81 99 PHE A CA 1
ATOM 775 C C . PHE A 1 99 ? -7.391 -3.485 -1.460 1.00 94.81 99 PHE A C 1
ATOM 777 O O . PHE A 1 99 ? -8.436 -4.046 -1.795 1.00 94.81 99 PHE A O 1
ATOM 784 N N . GLY A 1 100 ? -6.599 -2.868 -2.333 1.00 92.81 100 GLY A N 1
ATOM 785 C CA . GLY A 1 100 ? -6.910 -2.720 -3.751 1.00 92.81 100 GLY A CA 1
ATOM 786 C C . GLY A 1 100 ? -7.633 -1.417 -4.084 1.00 92.81 100 GLY A C 1
ATOM 787 O O . GLY A 1 100 ? -8.269 -0.778 -3.244 1.00 92.81 100 GLY A O 1
ATOM 788 N N . TYR A 1 101 ? -7.512 -1.011 -5.348 1.00 89.31 101 TYR A N 1
ATOM 789 C CA . TYR A 1 101 ? -8.057 0.258 -5.828 1.00 89.31 101 TYR A CA 1
ATOM 790 C C . TYR A 1 101 ? -9.575 0.352 -5.724 1.00 89.31 101 TYR A C 1
ATOM 792 O O . TYR A 1 101 ? -10.084 1.433 -5.453 1.00 89.31 101 TYR A O 1
ATOM 800 N N . GLU A 1 102 ? -10.283 -0.762 -5.898 1.00 89.56 102 GLU A N 1
ATOM 801 C CA . GLU A 1 102 ? -11.738 -0.802 -5.768 1.00 89.56 102 GLU A CA 1
ATOM 802 C C . GLU A 1 102 ? -12.171 -0.437 -4.343 1.00 89.56 102 GLU A C 1
ATOM 804 O O . GLU A 1 102 ? -12.944 0.500 -4.152 1.00 89.56 102 GLU A O 1
ATOM 809 N N . TYR A 1 103 ? -11.589 -1.090 -3.330 1.00 89.75 103 TYR A N 1
ATOM 810 C CA . TYR A 1 103 ? -11.867 -0.761 -1.933 1.00 89.75 103 TYR A CA 1
ATOM 811 C C . TYR A 1 103 ? -11.449 0.675 -1.600 1.00 89.75 103 TYR A C 1
ATOM 813 O O . TYR A 1 103 ? -12.194 1.411 -0.954 1.00 89.75 103 TYR A O 1
ATOM 821 N N . PHE A 1 104 ? -10.266 1.090 -2.055 1.00 88.00 104 PHE A N 1
ATOM 822 C CA . PHE A 1 104 ? -9.738 2.420 -1.776 1.00 88.00 104 PHE A CA 1
ATOM 823 C C . PHE A 1 104 ? -10.618 3.535 -2.359 1.00 88.00 104 PHE A C 1
ATOM 825 O O . PHE A 1 104 ? -10.967 4.460 -1.639 1.00 88.00 104 PHE A O 1
ATOM 832 N N . GLN A 1 105 ? -11.034 3.441 -3.624 1.00 85.50 105 GLN A N 1
ATOM 833 C CA . GLN A 1 105 ? -11.824 4.490 -4.286 1.00 85.50 105 GLN A CA 1
ATOM 834 C C . GLN A 1 105 ? -13.251 4.612 -3.745 1.00 85.50 105 GLN A C 1
ATOM 836 O O . GLN A 1 105 ? -13.810 5.706 -3.748 1.00 85.50 105 GLN A O 1
ATOM 841 N N . ILE A 1 106 ? -13.845 3.508 -3.287 1.00 83.06 106 ILE A N 1
ATOM 842 C CA . ILE A 1 106 ? -15.190 3.525 -2.696 1.00 83.06 106 ILE A CA 1
ATOM 843 C C . ILE A 1 106 ? -15.171 4.207 -1.324 1.00 83.06 106 ILE A C 1
ATOM 845 O O . ILE A 1 106 ? -16.096 4.942 -0.989 1.00 83.06 106 ILE A O 1
ATOM 849 N N . ASN A 1 107 ? -14.124 3.961 -0.534 1.00 78.31 107 ASN A N 1
ATOM 850 C CA . ASN A 1 107 ? -14.070 4.375 0.869 1.00 78.31 107 ASN A CA 1
ATOM 851 C C . ASN A 1 107 ? -13.277 5.670 1.109 1.00 78.31 107 ASN A C 1
ATOM 853 O O . ASN A 1 107 ? -13.306 6.194 2.220 1.00 78.31 107 ASN A O 1
ATOM 857 N N . TYR A 1 108 ? -12.568 6.182 0.099 1.00 71.38 108 TYR A N 1
ATOM 858 C CA . TYR A 1 108 ? -11.769 7.403 0.195 1.00 71.38 108 TYR A CA 1
ATOM 859 C C . TYR A 1 108 ? -12.016 8.302 -1.008 1.00 71.38 108 TYR A C 1
ATOM 861 O O . TYR A 1 108 ? -11.679 7.957 -2.143 1.00 71.38 108 TYR A O 1
ATOM 869 N N . SER A 1 109 ? -12.544 9.49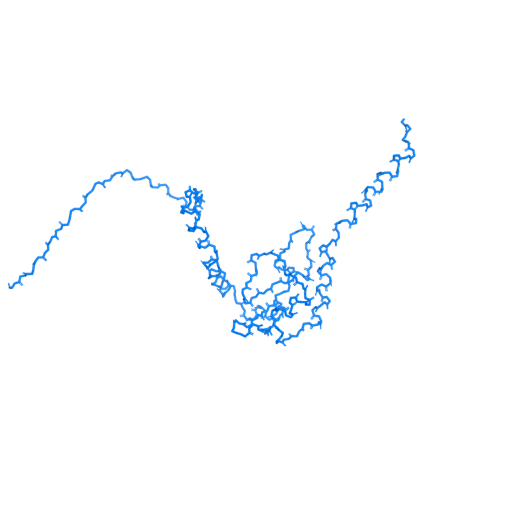9 -0.753 1.00 66.25 109 SER A N 1
ATOM 870 C CA . SER A 1 109 ? -12.564 10.558 -1.755 1.00 66.25 109 SER A CA 1
ATOM 871 C C . SER A 1 109 ? -11.243 11.339 -1.752 1.00 66.25 109 SER A C 1
ATOM 873 O O . SER A 1 109 ? -10.507 11.373 -0.763 1.00 66.25 109 SER A O 1
ATOM 875 N N . LEU A 1 110 ? -10.945 12.030 -2.858 1.00 58.62 110 LEU A N 1
ATOM 876 C CA . LEU A 1 110 ? -9.818 12.973 -2.933 1.00 58.62 110 LEU A CA 1
ATOM 877 C C . LEU A 1 110 ? -9.857 14.040 -1.818 1.00 58.62 110 LEU A C 1
ATOM 879 O O . LEU A 1 110 ? -8.798 14.494 -1.391 1.00 58.62 110 LEU A O 1
ATOM 883 N N . ALA A 1 111 ? -11.048 14.413 -1.335 1.00 56.38 111 ALA A N 1
ATOM 884 C CA . ALA A 1 111 ? -11.227 15.393 -0.263 1.00 56.38 111 ALA A CA 1
ATOM 885 C C . ALA A 1 111 ? -10.851 14.834 1.121 1.00 56.38 111 ALA A C 1
ATOM 887 O O . ALA A 1 111 ? -10.229 15.528 1.924 1.00 56.38 111 ALA A O 1
ATOM 888 N N . ASP A 1 112 ? -11.152 13.559 1.381 1.00 58.28 112 ASP A N 1
ATOM 889 C CA . ASP A 1 112 ? -10.743 12.888 2.624 1.00 58.28 112 ASP A CA 1
ATOM 890 C C . ASP A 1 112 ? -9.216 12.731 2.682 1.00 58.28 112 ASP A C 1
ATOM 892 O O . ASP A 1 112 ? -8.594 12.805 3.743 1.00 58.28 112 ASP A O 1
ATOM 896 N N . TRP A 1 113 ? -8.593 12.575 1.512 1.00 57.06 113 TRP A N 1
ATOM 897 C CA . TRP A 1 113 ? -7.148 12.451 1.380 1.00 57.06 113 TRP A CA 1
ATOM 898 C C . TRP A 1 113 ? -6.409 13.777 1.597 1.00 57.06 113 TRP A C 1
ATOM 900 O O . TRP A 1 113 ? -5.382 13.780 2.274 1.00 57.06 113 TRP A O 1
ATOM 910 N N . SER A 1 114 ? -6.921 14.909 1.090 1.00 58.84 114 SER A N 1
ATOM 911 C CA . SER A 1 114 ? -6.295 16.218 1.342 1.00 58.84 114 SER A CA 1
ATOM 912 C C . SER A 1 114 ? -6.315 16.575 2.827 1.00 58.84 114 SER A C 1
ATOM 914 O O . SER A 1 114 ? -5.314 17.055 3.348 1.00 58.84 114 SER A O 1
ATOM 916 N N . ALA A 1 115 ? -7.408 16.269 3.530 1.00 57.28 115 ALA A N 1
ATOM 917 C CA . ALA A 1 115 ? -7.519 16.519 4.965 1.00 57.28 115 ALA A CA 1
ATOM 918 C C . ALA A 1 115 ? -6.569 15.632 5.794 1.00 57.28 115 ALA A C 1
ATOM 920 O O . ALA A 1 115 ? -5.872 16.131 6.679 1.00 57.28 115 ALA A O 1
ATOM 921 N N . ALA A 1 116 ? -6.488 14.331 5.487 1.00 56.81 116 ALA A N 1
ATOM 922 C CA . ALA A 1 116 ? -5.576 13.411 6.172 1.00 56.81 116 ALA A CA 1
ATOM 923 C C . ALA A 1 116 ? -4.096 13.736 5.892 1.00 56.81 116 ALA A C 1
ATOM 925 O O . ALA A 1 116 ? -3.259 13.665 6.797 1.00 56.81 116 ALA A O 1
ATOM 926 N N . HIS A 1 117 ? -3.772 14.130 4.655 1.00 58.09 117 HIS A N 1
ATOM 927 C CA . HIS A 1 117 ? -2.430 14.573 4.289 1.00 58.09 117 HIS A CA 1
ATOM 928 C C . HIS A 1 117 ? -2.069 15.885 4.994 1.00 58.09 117 HIS A C 1
ATOM 930 O O . HIS A 1 117 ? -1.002 15.961 5.593 1.00 58.09 117 HIS A O 1
ATOM 936 N N . GLU A 1 118 ? -2.958 16.884 5.014 1.00 57.66 118 GLU A N 1
ATOM 937 C CA . GLU A 1 118 ? -2.736 18.137 5.749 1.00 57.66 118 GLU A CA 1
ATOM 938 C C . GLU A 1 118 ? -2.524 17.915 7.250 1.00 57.66 118 GLU A C 1
ATOM 940 O O . GLU A 1 118 ? -1.644 18.548 7.833 1.00 57.66 118 GLU A O 1
ATOM 945 N N . ALA A 1 119 ? -3.286 17.018 7.881 1.00 58.22 119 ALA A N 1
ATOM 946 C CA . ALA A 1 119 ? -3.113 16.687 9.295 1.00 58.22 119 ALA A CA 1
ATOM 947 C C . ALA A 1 119 ? -1.746 16.033 9.560 1.00 58.22 119 ALA A C 1
ATOM 949 O O . ALA A 1 119 ? -0.998 16.478 10.430 1.00 58.22 119 ALA A O 1
ATOM 950 N N . SER A 1 120 ? -1.359 15.046 8.746 1.00 59.66 120 SER A N 1
ATOM 951 C CA . SER A 1 120 ? -0.044 14.400 8.847 1.00 59.66 120 SER A CA 1
ATOM 952 C C . SER A 1 120 ? 1.113 15.374 8.585 1.00 59.66 120 SER A C 1
ATOM 954 O O . SER A 1 120 ? 2.123 15.354 9.296 1.00 59.66 120 SER A O 1
ATOM 956 N N . TRP A 1 121 ? 0.968 16.264 7.602 1.00 58.06 121 TRP A N 1
ATOM 957 C CA . TRP A 1 121 ? 1.954 17.296 7.278 1.00 58.06 121 TRP A CA 1
ATOM 958 C C . TRP A 1 121 ? 2.064 18.330 8.407 1.00 58.06 121 TRP A C 1
ATOM 960 O O . TRP A 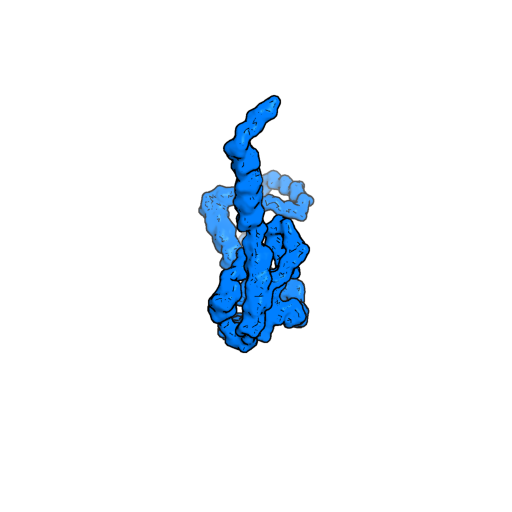1 121 ? 3.169 18.731 8.781 1.00 58.06 121 TRP A O 1
ATOM 970 N N . ARG A 1 122 ? 0.940 18.712 9.028 1.00 58.78 122 ARG A N 1
ATOM 971 C CA . ARG A 1 122 ? 0.930 19.567 10.226 1.00 58.78 122 ARG A CA 1
ATOM 972 C C . ARG A 1 122 ? 1.644 18.925 11.405 1.00 58.78 122 ARG A C 1
ATOM 974 O O . ARG A 1 122 ? 2.403 19.621 12.068 1.00 58.78 122 ARG A O 1
ATOM 981 N N . ASP A 1 123 ? 1.461 17.637 11.647 1.00 63.59 123 ASP A N 1
ATOM 982 C CA . ASP A 1 123 ? 2.052 16.989 12.821 1.00 63.59 123 ASP A CA 1
ATOM 983 C C . ASP A 1 123 ? 3.540 16.661 12.640 1.00 63.59 123 ASP A C 1
ATOM 985 O O . ASP A 1 123 ? 4.308 16.701 13.600 1.00 63.59 123 ASP A O 1
ATOM 989 N N . SER A 1 124 ? 3.980 16.375 11.412 1.00 61.00 124 SER A N 1
ATOM 990 C CA . SER A 1 124 ? 5.357 15.935 11.137 1.00 61.00 124 SER A CA 1
ATOM 991 C C . SER A 1 124 ? 6.267 17.028 10.566 1.00 61.00 124 SER A C 1
ATOM 993 O O . SER A 1 124 ? 7.446 17.108 10.926 1.00 61.00 124 SER A O 1
ATOM 995 N N . VAL A 1 125 ? 5.749 17.898 9.695 1.00 60.62 125 VAL A N 1
ATOM 996 C CA . VAL A 1 125 ? 6.551 18.877 8.943 1.00 60.62 125 VAL A CA 1
ATOM 997 C C . VAL A 1 125 ? 6.557 20.243 9.623 1.00 60.62 125 VAL A C 1
ATOM 999 O O . VAL A 1 125 ? 7.617 20.858 9.736 1.00 60.62 125 VAL A O 1
ATOM 1002 N N . VAL A 1 126 ? 5.424 20.712 10.157 1.00 64.25 126 VAL A N 1
ATOM 1003 C CA . VAL A 1 126 ? 5.343 22.043 10.797 1.00 64.25 126 VAL A CA 1
ATOM 1004 C C . VAL A 1 126 ? 6.253 22.179 12.027 1.00 64.25 126 VAL A C 1
ATOM 1006 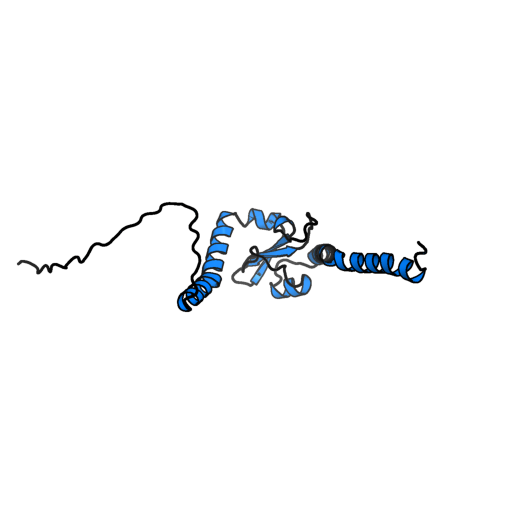O O . VAL A 1 126 ? 6.918 23.212 12.138 1.00 64.25 126 VAL A O 1
ATOM 1009 N N . PRO A 1 127 ? 6.384 21.190 12.935 1.00 67.88 127 PRO A N 1
ATOM 1010 C CA . PRO A 1 127 ? 7.341 21.281 14.038 1.00 67.88 127 PRO A CA 1
ATOM 1011 C C . PRO A 1 127 ? 8.786 21.357 13.544 1.00 67.88 127 PRO A C 1
ATOM 1013 O O . PRO A 1 127 ? 9.595 22.095 14.104 1.00 67.88 127 PRO A O 1
ATOM 1016 N N . ARG A 1 128 ? 9.102 20.644 12.457 1.00 62.62 128 ARG A N 1
ATOM 1017 C CA . ARG A 1 128 ? 10.430 20.639 11.835 1.00 62.62 128 ARG A CA 1
ATOM 1018 C C . ARG A 1 128 ? 10.745 21.977 11.164 1.00 62.62 128 ARG A C 1
ATOM 1020 O O . ARG A 1 128 ? 11.853 22.479 11.317 1.00 62.62 128 ARG A O 1
ATOM 1027 N N . LEU A 1 129 ? 9.766 22.589 10.496 1.00 59.44 129 LEU A N 1
ATOM 1028 C CA . LEU A 1 129 ? 9.879 23.933 9.922 1.00 59.44 129 LEU A CA 1
ATOM 1029 C C . LEU A 1 129 ? 10.035 25.008 11.005 1.00 59.44 129 LEU A C 1
ATOM 1031 O O . LEU A 1 129 ? 10.911 25.858 10.888 1.00 59.44 129 LEU A O 1
ATOM 1035 N N . LYS A 1 130 ? 9.271 24.931 12.102 1.00 64.94 130 LYS A N 1
ATOM 1036 C CA . LYS A 1 130 ? 9.438 25.829 13.262 1.00 64.94 130 LYS A CA 1
ATOM 1037 C C . LYS A 1 130 ? 10.800 25.665 13.937 1.00 64.94 130 LYS A C 1
ATOM 1039 O O . LYS A 1 130 ? 11.393 26.642 14.383 1.00 64.94 130 LYS A O 1
ATOM 1044 N N . ALA A 1 131 ? 11.313 24.438 14.010 1.00 64.12 131 ALA A N 1
ATOM 1045 C CA . ALA A 1 131 ? 12.656 24.183 14.518 1.00 64.12 131 ALA A CA 1
ATOM 1046 C C . ALA A 1 131 ? 13.739 24.779 13.602 1.00 64.12 131 ALA A C 1
ATOM 1048 O O . ALA A 1 131 ? 14.741 25.278 14.105 1.00 64.12 131 ALA A O 1
ATOM 1049 N N . LEU A 1 132 ? 13.527 24.776 12.281 1.00 59.78 132 LEU A N 1
ATOM 1050 C CA . LEU A 1 132 ? 14.432 25.397 11.309 1.00 59.78 132 LEU A CA 1
ATOM 1051 C C . LEU A 1 132 ? 14.402 26.932 11.380 1.00 59.78 132 LEU A C 1
ATOM 1053 O O . LEU A 1 132 ? 15.465 27.555 11.371 1.00 59.78 132 LEU A O 1
ATOM 1057 N N . ASP A 1 133 ? 13.226 27.536 11.545 1.00 58.84 133 ASP A N 1
ATOM 1058 C CA . ASP A 1 133 ? 13.064 28.987 11.734 1.00 58.84 133 ASP A CA 1
ATOM 1059 C C . ASP A 1 133 ? 13.811 29.480 12.994 1.00 58.84 133 ASP A C 1
ATOM 1061 O O . ASP A 1 133 ? 14.597 30.428 12.955 1.00 58.84 133 ASP A O 1
ATOM 1065 N N . ASN A 1 134 ? 13.727 28.716 14.091 1.00 56.84 134 ASN A N 1
ATOM 1066 C CA . ASN A 1 134 ? 14.457 28.991 15.336 1.00 56.84 134 ASN A CA 1
ATOM 1067 C C . ASN A 1 134 ? 15.988 28.827 15.236 1.00 56.84 134 ASN A C 1
ATOM 1069 O O . ASN A 1 134 ? 16.705 29.240 16.147 1.00 56.84 134 ASN A O 1
ATOM 1073 N N . THR A 1 135 ? 16.507 28.235 14.154 1.00 56.78 135 THR A N 1
ATOM 1074 C CA . THR A 1 135 ? 17.957 28.111 13.898 1.00 56.78 135 THR A CA 1
ATOM 1075 C C . THR A 1 135 ? 18.515 29.217 12.999 1.00 56.78 135 THR A C 1
ATOM 1077 O O . THR A 1 135 ? 19.707 29.213 12.692 1.00 56.78 135 THR A O 1
ATOM 1080 N N . GLY A 1 136 ? 17.684 30.183 12.586 1.00 54.47 136 GLY A N 1
ATOM 1081 C CA . GLY A 1 136 ? 18.094 31.285 11.710 1.00 54.47 136 GLY A CA 1
ATOM 1082 C C . GLY A 1 136 ? 18.363 30.861 10.261 1.00 54.47 136 GLY A C 1
ATOM 1083 O O . GLY A 1 136 ? 18.938 31.630 9.487 1.00 54.47 136 GLY A O 1
ATOM 1084 N N . ALA A 1 137 ? 17.961 29.648 9.872 1.00 52.19 137 ALA A N 1
ATOM 1085 C CA . ALA A 1 137 ? 18.019 29.207 8.487 1.00 52.19 137 ALA A CA 1
ATOM 1086 C C . ALA A 1 137 ? 16.900 29.907 7.701 1.00 52.19 137 ALA A C 1
ATOM 1088 O O . ALA A 1 137 ? 15.722 29.637 7.920 1.00 52.19 137 ALA A O 1
ATOM 1089 N N . LYS A 1 138 ? 17.263 30.821 6.789 1.00 45.69 138 LYS A N 1
ATOM 1090 C CA . LYS A 1 138 ? 16.310 31.496 5.892 1.00 45.69 138 LYS A CA 1
ATOM 1091 C C . LYS A 1 138 ? 15.519 30.458 5.092 1.00 45.69 138 LYS A C 1
ATOM 1093 O O . LYS A 1 138 ? 16.040 29.877 4.141 1.00 45.69 138 LYS A O 1
ATOM 1098 N N . VAL A 1 139 ? 14.256 30.269 5.459 1.00 46.25 139 VAL A N 1
ATOM 1099 C CA . VAL A 1 139 ? 13.273 29.564 4.639 1.00 46.25 139 VAL A CA 1
ATOM 1100 C C . VAL A 1 139 ? 12.969 30.456 3.435 1.00 46.25 139 VAL A C 1
ATOM 1102 O O . VAL A 1 139 ? 12.528 31.594 3.586 1.00 46.25 139 VAL A O 1
ATOM 1105 N N . TRP A 1 140 ? 13.267 29.969 2.232 1.00 37.78 140 TRP A N 1
ATOM 1106 C CA . TRP A 1 140 ? 12.838 30.613 0.992 1.00 37.78 140 TRP A CA 1
ATOM 1107 C C . TRP A 1 140 ? 11.334 30.370 0.824 1.00 37.78 140 TRP A C 1
ATOM 1109 O O . TRP A 1 140 ? 10.929 29.320 0.330 1.00 37.78 140 TRP A O 1
ATOM 1119 N N . ASN A 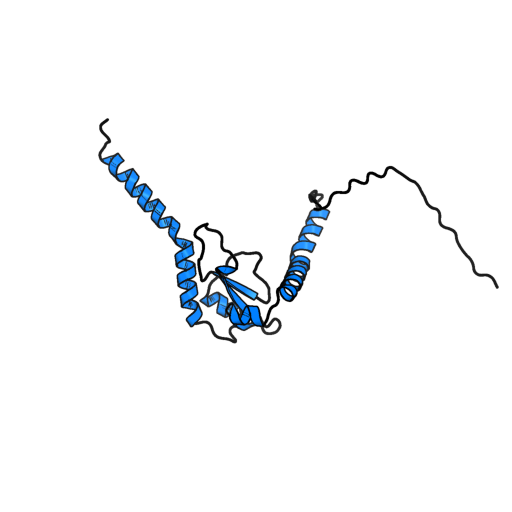1 141 ? 10.506 31.330 1.240 1.00 42.81 141 ASN A N 1
ATOM 1120 C CA . ASN A 1 141 ? 9.104 31.360 0.836 1.00 42.81 141 ASN A CA 1
ATOM 1121 C C . ASN A 1 141 ? 9.037 31.892 -0.595 1.00 42.81 141 ASN A C 1
ATOM 1123 O O . ASN A 1 141 ? 9.313 33.063 -0.846 1.00 42.81 141 ASN A O 1
ATOM 1127 N N . SER A 1 142 ? 8.703 31.012 -1.534 1.00 35.94 142 SER A N 1
ATOM 1128 C CA . SER A 1 142 ? 8.212 31.426 -2.847 1.00 35.94 142 SER A CA 1
ATOM 1129 C C . SER A 1 142 ? 6.695 31.313 -2.782 1.00 35.94 142 SER A C 1
ATOM 1131 O O . SER A 1 142 ? 6.148 30.252 -3.075 1.00 35.94 142 SER A O 1
ATOM 1133 N N . ASP A 1 143 ? 6.027 32.369 -2.319 1.00 36.44 143 ASP A N 1
ATOM 1134 C CA . ASP A 1 143 ? 4.576 32.465 -2.462 1.00 36.44 143 ASP A CA 1
ATOM 1135 C C . ASP A 1 143 ? 4.252 32.501 -3.968 1.00 36.44 143 ASP A C 1
ATOM 1137 O O . ASP A 1 143 ? 4.849 33.298 -4.703 1.00 36.44 143 ASP A O 1
ATOM 1141 N N . PRO A 1 144 ? 3.358 31.635 -4.475 1.00 41.12 144 PRO A N 1
ATOM 1142 C CA . PRO A 1 144 ? 3.017 31.590 -5.883 1.00 41.12 144 PRO A CA 1
ATOM 1143 C C . PRO A 1 144 ? 1.883 32.574 -6.162 1.00 41.12 144 PRO A C 1
ATOM 1145 O O . PRO A 1 144 ? 0.824 32.154 -6.589 1.00 41.12 144 PRO A O 1
ATOM 1148 N N . GLU A 1 145 ? 2.067 33.863 -5.893 1.00 38.06 145 GLU A N 1
ATOM 1149 C CA . GLU A 1 145 ? 1.188 34.922 -6.404 1.00 38.06 145 GLU A CA 1
ATOM 1150 C C . GLU A 1 145 ? 1.844 36.278 -6.134 1.00 38.06 145 GLU A C 1
ATOM 1152 O O . GLU A 1 145 ? 2.089 36.672 -4.997 1.00 38.06 145 GLU A O 1
ATOM 1157 N N . GLY A 1 146 ? 2.222 36.966 -7.211 1.00 43.09 146 GLY A N 1
ATOM 1158 C CA . GLY A 1 146 ? 2.906 38.244 -7.125 1.00 43.09 146 GLY A CA 1
ATOM 1159 C C . GLY A 1 146 ? 1.977 39.353 -6.651 1.00 43.09 146 GLY A C 1
ATOM 1160 O O . GLY A 1 146 ? 1.007 39.653 -7.329 1.00 43.09 146 GLY A O 1
ATOM 1161 N N . GLU A 1 147 ? 2.351 40.027 -5.568 1.00 32.62 147 GLU A N 1
ATOM 1162 C CA . GLU A 1 147 ? 2.143 41.465 -5.392 1.00 32.62 147 GLU A CA 1
ATOM 1163 C C . GLU A 1 147 ? 3.268 42.023 -4.509 1.00 32.62 147 GLU A C 1
ATOM 1165 O O . GLU A 1 147 ? 3.336 41.791 -3.303 1.00 32.62 147 GLU A O 1
ATOM 1170 N N . GLU A 1 148 ? 4.174 42.779 -5.129 1.00 36.09 148 GLU A N 1
ATOM 1171 C CA . GLU A 1 148 ? 5.142 43.620 -4.436 1.00 36.09 148 GLU A CA 1
ATOM 1172 C C . GLU A 1 148 ? 4.389 44.821 -3.848 1.00 36.09 148 GLU A C 1
ATOM 1174 O O . GLU A 1 148 ? 3.996 45.741 -4.564 1.00 36.09 148 GLU A O 1
ATOM 1179 N N . LYS A 1 149 ? 4.159 44.815 -2.533 1.00 31.50 149 LYS A N 1
ATOM 1180 C CA . LYS A 1 149 ? 3.813 46.032 -1.792 1.00 31.50 149 LYS A CA 1
ATOM 1181 C C . LYS A 1 149 ? 4.957 46.376 -0.861 1.00 31.50 149 LYS A C 1
ATOM 1183 O O . LYS A 1 149 ? 5.074 45.866 0.250 1.00 31.50 149 LYS A O 1
ATOM 1188 N N . THR A 1 150 ? 5.811 47.260 -1.360 1.00 41.19 150 THR A N 1
ATOM 1189 C CA . THR A 1 150 ? 6.674 48.089 -0.535 1.00 41.19 150 THR A CA 1
ATOM 1190 C C . THR A 1 150 ? 5.787 48.986 0.327 1.00 41.19 150 THR A C 1
ATOM 1192 O O . THR A 1 150 ? 4.854 49.626 -0.157 1.00 41.19 150 THR A O 1
ATOM 1195 N N . SER A 1 151 ? 6.060 49.042 1.625 1.00 34.41 151 SER A N 1
ATOM 1196 C CA . SER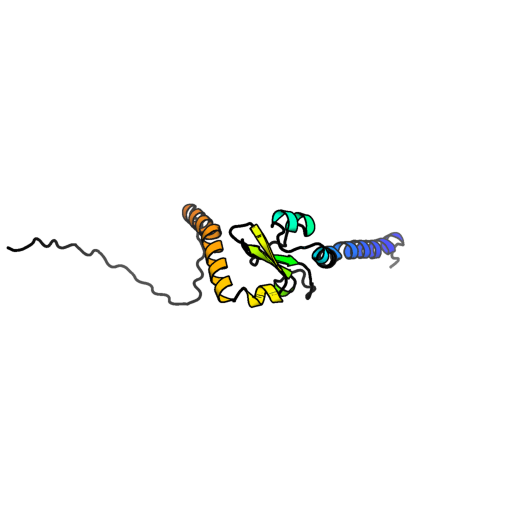 A 1 151 ? 5.573 50.141 2.448 1.00 34.41 151 SER A CA 1
ATOM 1197 C C . SER A 1 151 ? 6.654 50.527 3.436 1.00 34.41 151 SER A C 1
ATOM 1199 O O . SER A 1 151 ? 6.886 49.861 4.447 1.00 34.41 151 SER A O 1
ATOM 1201 N N . ASP A 1 152 ? 7.312 51.619 3.073 1.00 35.94 152 ASP A N 1
ATOM 1202 C CA . ASP A 1 152 ? 7.980 52.533 3.974 1.00 35.94 152 ASP A CA 1
ATOM 1203 C C . ASP A 1 152 ? 7.130 52.824 5.224 1.00 35.94 152 ASP A C 1
ATOM 1205 O O . ASP A 1 152 ? 5.901 52.872 5.177 1.00 35.94 152 ASP A O 1
ATOM 1209 N N . SER A 1 153 ? 7.851 53.018 6.329 1.00 38.75 153 SER A N 1
ATOM 1210 C CA . SER A 1 153 ? 7.522 53.767 7.549 1.00 38.75 153 SER A CA 1
ATOM 1211 C C . SER A 1 153 ? 6.095 54.309 7.715 1.00 38.75 153 SER A C 1
ATOM 1213 O O . SER A 1 153 ? 5.659 55.105 6.896 1.00 38.75 153 SER A O 1
ATOM 1215 N N . VAL A 1 154 ? 5.480 54.080 8.882 1.00 35.91 154 VAL A N 1
ATOM 1216 C CA . VAL A 1 154 ? 4.833 55.143 9.678 1.00 35.91 154 VAL A CA 1
ATOM 1217 C C . VAL A 1 154 ? 4.701 54.687 11.141 1.00 35.91 154 VAL A C 1
ATOM 1219 O O . VAL A 1 154 ? 4.373 53.548 11.461 1.00 35.91 154 VAL A O 1
ATOM 1222 N N . SER A 1 155 ? 5.041 55.641 11.994 1.00 36.22 155 SER A N 1
ATOM 1223 C CA . SER A 1 155 ? 5.110 55.723 13.449 1.00 36.22 155 SER A CA 1
ATOM 1224 C C . SER A 1 155 ? 3.804 55.494 14.225 1.00 36.22 155 SER A C 1
ATOM 1226 O O . SER A 1 155 ? 2.722 55.802 13.739 1.00 36.22 155 SER A O 1
ATOM 1228 N N . GLU A 1 156 ? 3.988 55.055 15.478 1.00 39.22 156 GLU A N 1
ATOM 1229 C CA . GLU A 1 156 ? 3.223 55.335 16.712 1.00 39.22 156 GLU A CA 1
ATOM 1230 C C . GLU A 1 156 ? 1.735 55.717 16.606 1.00 39.22 156 GLU A C 1
ATOM 1232 O O . GLU A 1 156 ? 1.376 56.816 16.186 1.00 39.22 156 GLU A O 1
ATOM 1237 N N . ALA A 1 157 ? 0.876 54.878 17.198 1.00 35.78 157 ALA A N 1
ATOM 1238 C CA . ALA A 1 157 ? -0.467 55.268 17.618 1.00 35.78 157 ALA A CA 1
ATOM 1239 C C . ALA A 1 157 ? -0.673 54.979 19.115 1.00 35.78 157 ALA A C 1
ATOM 1241 O O . ALA A 1 157 ? -0.506 53.865 19.606 1.00 35.78 157 ALA A O 1
ATOM 1242 N N . LYS A 1 158 ? -1.011 56.061 19.814 1.00 38.44 158 LYS A N 1
ATOM 1243 C CA . LYS A 1 158 ? -1.201 56.254 21.251 1.00 38.44 158 LYS A CA 1
ATOM 1244 C C . LYS A 1 158 ? -2.592 55.782 21.700 1.00 38.44 158 LYS A C 1
ATOM 1246 O O . LYS A 1 158 ? -3.585 56.091 21.048 1.00 38.44 158 LYS A O 1
ATOM 1251 N N . THR A 1 159 ? -2.661 55.099 22.840 1.00 43.41 159 THR A N 1
ATOM 1252 C CA . THR A 1 159 ? -3.896 54.729 23.556 1.00 43.41 159 THR A CA 1
ATOM 1253 C C . THR A 1 159 ? -4.645 55.964 24.073 1.00 43.41 159 THR A C 1
ATOM 1255 O O . THR A 1 159 ? -3.996 56.903 24.544 1.00 43.41 159 THR A O 1
ATOM 1258 N N . PRO A 1 160 ? -5.989 55.945 24.105 1.00 43.66 160 PRO A N 1
ATOM 1259 C CA . PRO A 1 160 ? -6.731 56.716 25.095 1.00 43.66 160 PRO A CA 1
ATOM 1260 C C . PRO A 1 160 ? -7.590 55.837 26.016 1.00 43.66 160 PRO A C 1
ATOM 1262 O O . PRO A 1 160 ? -8.360 54.985 25.573 1.00 43.66 160 PRO A O 1
ATOM 1265 N N . ASP A 1 161 ? -7.441 56.123 27.310 1.00 42.28 161 ASP A N 1
ATOM 1266 C CA . ASP A 1 161 ? -8.297 55.731 28.427 1.00 42.28 161 ASP A CA 1
ATOM 1267 C C . ASP A 1 161 ? -9.755 56.157 28.218 1.00 42.28 161 ASP A C 1
ATOM 1269 O O . ASP A 1 161 ? -10.022 57.258 27.732 1.00 42.28 161 ASP A O 1
ATOM 1273 N N . ASN A 1 162 ? -10.701 55.348 28.705 1.00 43.75 162 ASN A N 1
ATOM 1274 C CA . ASN A 1 162 ? -12.038 55.848 29.008 1.00 43.75 162 ASN A CA 1
ATOM 1275 C C . ASN A 1 162 ? -12.570 55.264 30.325 1.00 43.75 162 ASN A C 1
ATOM 1277 O O . ASN A 1 162 ? -12.757 54.057 30.476 1.00 43.75 162 ASN A O 1
ATOM 1281 N N . LYS A 1 163 ? -12.779 56.169 31.284 1.00 40.41 163 LYS A N 1
ATOM 1282 C CA . LYS A 1 163 ? -13.381 55.974 32.609 1.00 40.41 163 LYS A CA 1
ATOM 1283 C C . LYS A 1 163 ? -14.915 56.098 32.490 1.00 40.41 163 LYS A C 1
ATOM 1285 O O . LYS A 1 163 ? -15.370 56.876 31.653 1.00 40.41 163 LYS A O 1
ATOM 1290 N N . PRO A 1 164 ? -15.719 55.381 33.298 1.00 41.41 164 PRO A N 1
ATOM 1291 C CA . PRO A 1 164 ? -17.177 55.402 33.179 1.00 41.41 164 PRO A CA 1
ATOM 1292 C C . PRO A 1 164 ? -17.789 56.655 33.824 1.00 41.41 164 PRO A C 1
ATOM 1294 O O . PRO A 1 164 ? -17.242 57.187 34.793 1.00 41.41 164 PRO A O 1
ATOM 1297 N N . ALA A 1 165 ? -18.926 57.101 33.287 1.00 50.16 165 ALA A N 1
ATOM 1298 C CA . ALA A 1 165 ? -19.757 58.154 33.863 1.00 50.16 165 ALA A CA 1
ATOM 1299 C C . ALA A 1 165 ? -20.917 57.541 34.670 1.00 50.16 165 ALA A C 1
ATOM 1301 O O . ALA A 1 165 ? -21.565 56.605 34.195 1.00 50.16 165 ALA A O 1
ATOM 1302 N N . GLU A 1 166 ? -21.124 58.079 35.875 1.00 42.69 166 GLU A N 1
ATOM 1303 C CA . GLU A 1 166 ? -22.406 58.091 36.599 1.00 42.69 166 GLU A CA 1
ATOM 1304 C C . GLU A 1 166 ? -23.392 59.070 35.944 1.00 42.69 166 GLU A C 1
ATOM 1306 O O . GLU A 1 166 ? -22.922 60.084 35.372 1.00 42.69 166 GLU A O 1
#

Foldseek 3Di:
DDDDPVNVVVVVVVVVVVVVVLCPLVVLLQQLQVLVVVDDWFDAPVRVCVSNPDADDDLPDALFKGWHQHADDDSPPDDDRVRTKIFGADNPRRTTHDIGPVVPPVVDDPVNVVVRSVVVCCVPVVVVVVVCVVVVNDDDDPDPDDDDDDDDDDDDDDDDDDDDDD

Solvent-accessible surface area (backbone atoms only — not comparable to full-atom values): 10487 Å² total; per-residue (Å²): 137,85,81,51,76,74,60,68,51,52,56,59,52,50,51,52,56,55,60,70,69,72,53,62,68,65,53,47,15,56,51,34,49,58,47,54,78,75,64,56,77,64,41,35,64,67,57,48,32,70,70,65,41,83,58,70,89,58,94,76,55,51,96,41,33,43,43,36,55,36,45,84,84,72,92,80,86,70,91,52,74,92,23,31,41,40,36,33,35,41,84,88,74,46,22,27,73,41,55,34,67,69,52,47,59,76,77,45,52,76,67,61,48,53,54,53,50,50,52,53,43,52,71,62,46,46,60,54,52,53,54,38,53,75,66,71,53,84,76,84,80,77,73,96,68,92,75,92,75,87,75,79,88,84,81,89,86,83,89,79,90,83,80,88,84,132

pLDDT: mean 71.66, std 19.73, range [31.5, 96.69]

Secondary structure (DSSP, 8-state):
----HHHHHHHHHHHHHHHHHTTHHHHHHHHHHHHGGG--TT-BHHHHHHHH-SPPP-TT--SSEEEEE------SS---GGGEEEEEE-TTT-BEEEESHHHHHHH--HHHHHHHHHHHHHHHTHHHHHHHHTTT-------SS-----------------PPP-

Mean predicted aligned error: 16.71 Å

Sequence (166 aa):
MKIGIKTAYVLPLGCLALLLLASCGYFEASANKSKLEDIRIGMTQAEVREIMGEPPEGVFQGKKVVFYYTDPKWYDGMVTRDECTPFVFDEDEDRLIGFGYEYFQINYSLADWSAAHEASWRDSVVPRLKALDNTGAKVWNSDPEGEEKTSDSVSEAKTPDNKPAE

Radius of gyration: 27.77 Å; Cα contacts (8 Å, |Δi|>4): 136; chains: 1; bounding box: 67×72×72 Å